Protein AF-A0A851TMA7-F1 (afdb_monomer_lite)

Sequence (93 aa):
RACPECRVTSSYYIPHKYWVSEAEEKEKLIETFKARTGKIRCKFFVRNRGHCPFKSDCIYLHELPAGWTSRHRRRRRQRRVPVSGGSQGSVSV

Radius of gyration: 25.26 Å; chains: 1; bounding box: 80×49×39 Å

InterPro domains:
  IPR000571 Zinc finger, CCCH-type [PS50103] (36-65)
  IPR045072 MKRN-like [PTHR11224] (1-81)

Organism: NCBI:txid1977171

Structure (mmCIF, N/CA/C/O backbone):
data_AF-A0A851TMA7-F1
#
_entry.id   AF-A0A851TMA7-F1
#
loop_
_atom_site.group_PDB
_atom_site.id
_atom_site.type_symbol
_atom_site.label_atom_id
_atom_site.label_alt_id
_atom_site.label_comp_id
_atom_site.label_asym_id
_atom_site.label_entity_id
_atom_site.label_seq_id
_atom_site.pdbx_PDB_ins_code
_atom_site.Cartn_x
_atom_site.Cartn_y
_atom_site.Cartn_z
_atom_site.occupancy
_atom_site.B_iso_or_equiv
_atom_site.auth_seq_id
_atom_site.auth_comp_id
_atom_site.auth_asym_id
_atom_site.auth_atom_id
_atom_site.pdbx_PDB_model_num
ATOM 1 N N . ARG A 1 1 ? -2.070 11.732 1.667 1.00 59.41 1 ARG A N 1
ATOM 2 C CA . ARG A 1 1 ? -3.388 11.925 2.324 1.00 59.41 1 ARG A CA 1
ATOM 3 C C . ARG A 1 1 ? -3.326 11.171 3.647 1.00 59.41 1 ARG A C 1
ATOM 5 O O . ARG A 1 1 ? -2.745 10.097 3.658 1.00 59.41 1 ARG A O 1
ATOM 12 N N . ALA A 1 2 ? -3.792 11.750 4.750 1.00 68.06 2 ALA A N 1
ATOM 13 C CA . ALA A 1 2 ? -3.764 11.082 6.052 1.00 68.06 2 ALA A CA 1
ATOM 14 C C . ALA A 1 2 ? -5.089 10.357 6.310 1.00 68.06 2 ALA A C 1
ATOM 16 O O . ALA A 1 2 ? -6.128 10.788 5.806 1.00 68.06 2 ALA A O 1
ATOM 17 N N . CYS A 1 3 ? -5.051 9.261 7.068 1.00 68.50 3 CYS A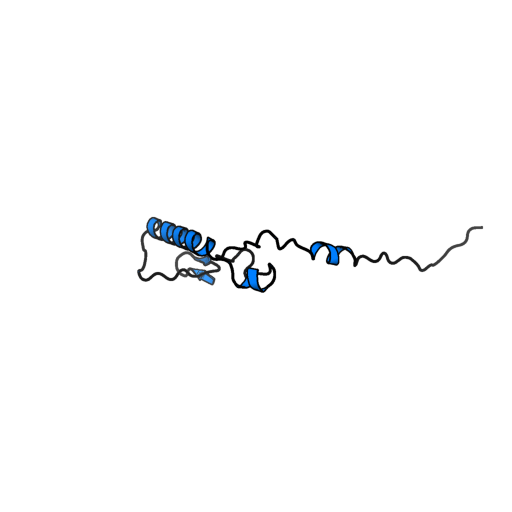 N 1
ATOM 18 C CA . CYS A 1 3 ? -6.264 8.627 7.573 1.00 68.50 3 CYS A CA 1
ATOM 19 C C . CYS A 1 3 ? -7.023 9.636 8.459 1.00 68.50 3 CYS A C 1
ATOM 21 O O . CYS A 1 3 ? -6.394 10.222 9.341 1.00 68.50 3 CYS A O 1
ATOM 23 N N . PRO A 1 4 ? -8.335 9.856 8.252 1.00 75.50 4 PRO A N 1
ATOM 24 C CA . PRO A 1 4 ? -9.106 10.810 9.052 1.00 75.50 4 PRO A CA 1
ATOM 25 C C . PRO A 1 4 ? -9.176 10.428 10.538 1.00 75.50 4 PRO A C 1
ATOM 27 O O . PRO A 1 4 ? -9.302 11.314 11.374 1.00 75.50 4 PRO A O 1
ATOM 30 N N . GLU A 1 5 ? -9.017 9.141 10.857 1.00 73.12 5 GLU A N 1
ATOM 31 C CA . GLU A 1 5 ? -9.115 8.618 12.221 1.00 73.12 5 GLU A CA 1
ATOM 32 C C . GLU A 1 5 ? -7.778 8.700 12.965 1.00 73.12 5 GLU A C 1
ATOM 34 O O . GLU A 1 5 ? -7.635 9.375 13.977 1.00 73.12 5 GLU A O 1
ATOM 39 N N . CYS A 1 6 ? -6.743 8.046 12.430 1.00 73.44 6 CYS A N 1
ATOM 40 C CA . CYS A 1 6 ? -5.462 7.928 13.125 1.00 73.44 6 CYS A CA 1
ATOM 41 C C . CYS A 1 6 ? -4.419 8.970 12.698 1.00 73.44 6 CYS A C 1
ATOM 43 O O . CYS A 1 6 ? -3.293 8.927 13.184 1.00 73.44 6 CYS A O 1
ATOM 45 N N . ARG A 1 7 ? -4.744 9.874 11.759 1.00 78.19 7 ARG A N 1
ATOM 46 C CA . ARG A 1 7 ? -3.845 10.900 11.179 1.00 78.19 7 ARG A CA 1
ATOM 47 C C . ARG A 1 7 ? -2.526 10.377 10.595 1.00 78.19 7 ARG A C 1
ATOM 49 O O . ARG A 1 7 ? -1.683 11.164 10.169 1.00 78.19 7 ARG A O 1
ATOM 56 N N . VAL A 1 8 ? -2.373 9.059 10.484 1.00 78.00 8 VAL A N 1
ATOM 57 C CA . VAL A 1 8 ? -1.226 8.424 9.839 1.00 78.00 8 VAL A CA 1
ATOM 58 C C . VAL A 1 8 ? -1.269 8.729 8.348 1.00 78.00 8 VAL A C 1
ATOM 60 O O . VAL A 1 8 ? -2.290 8.540 7.678 1.00 78.00 8 VAL A O 1
ATOM 63 N N . THR A 1 9 ? -0.152 9.211 7.818 1.00 74.12 9 THR A N 1
ATOM 64 C CA . THR A 1 9 ? 0.027 9.444 6.391 1.00 74.12 9 THR A CA 1
ATOM 65 C C . THR A 1 9 ? 0.201 8.108 5.679 1.00 74.12 9 THR A C 1
ATOM 67 O O . THR A 1 9 ? 1.211 7.429 5.831 1.00 74.12 9 THR A O 1
ATOM 70 N N . SER A 1 10 ? -0.793 7.723 4.877 1.00 74.75 10 SER A N 1
ATOM 71 C CA . SER A 1 10 ? -0.675 6.583 3.972 1.00 74.75 10 SER A CA 1
ATOM 72 C C . SER A 1 10 ? -0.656 7.067 2.523 1.00 74.75 10 SER A C 1
ATOM 74 O O . SER A 1 10 ? -1.385 7.976 2.113 1.00 74.75 10 SER A O 1
ATOM 76 N N . SER A 1 11 ? 0.219 6.468 1.723 1.00 78.06 11 SER A N 1
ATOM 77 C CA . SER A 1 11 ? 0.312 6.719 0.282 1.00 78.06 11 SER A CA 1
ATOM 78 C C . SER A 1 11 ? -0.720 5.923 -0.528 1.00 78.06 11 SER A C 1
ATOM 80 O O . SER A 1 11 ? -0.914 6.188 -1.712 1.00 78.06 11 SER A O 1
ATOM 82 N N . TYR A 1 12 ? -1.420 4.984 0.113 1.00 77.44 12 TYR A N 1
ATOM 83 C CA . TYR A 1 12 ? -2.421 4.109 -0.489 1.00 77.44 12 TYR A CA 1
ATOM 84 C C . TYR A 1 12 ? -3.640 3.935 0.427 1.00 77.44 12 TYR A C 1
ATOM 86 O O . TYR A 1 12 ? -3.579 4.173 1.638 1.00 77.44 12 TYR A O 1
ATOM 94 N N . TYR A 1 13 ? -4.754 3.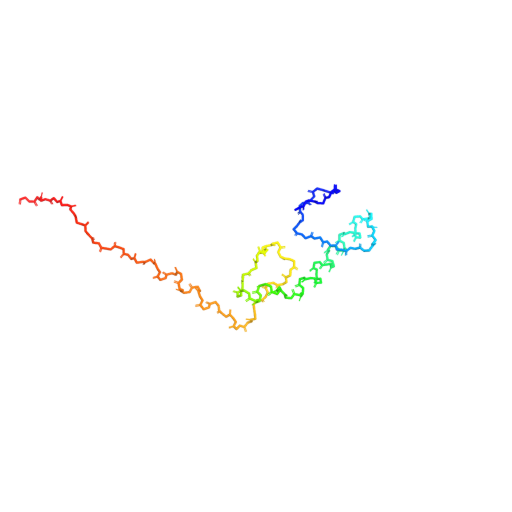526 -0.182 1.00 80.81 13 TYR A N 1
ATOM 95 C CA . TYR A 1 13 ? -6.013 3.208 0.485 1.00 80.81 13 TYR A CA 1
ATOM 96 C C . TYR A 1 13 ? -6.314 1.719 0.310 1.00 80.81 13 TYR A C 1
ATOM 98 O O . TYR A 1 13 ? -6.176 1.193 -0.796 1.00 80.81 13 TYR A O 1
ATOM 106 N N . ILE A 1 14 ? -6.714 1.054 1.394 1.00 84.50 14 ILE A N 1
ATOM 107 C CA . ILE A 1 14 ? -7.108 -0.354 1.371 1.00 84.50 14 ILE A CA 1
ATOM 108 C C . ILE A 1 14 ? -8.639 -0.415 1.341 1.00 84.50 14 ILE A C 1
ATOM 110 O O . ILE A 1 14 ? -9.267 -0.043 2.332 1.00 84.50 14 ILE A O 1
ATOM 114 N N . PRO A 1 15 ? -9.258 -0.860 0.236 1.00 82.50 15 PRO A N 1
ATOM 115 C CA . PRO A 1 15 ? -10.698 -1.057 0.200 1.00 82.50 15 PRO A CA 1
ATOM 116 C C . PRO A 1 15 ? -11.078 -2.265 1.066 1.00 82.50 15 PRO A C 1
ATOM 118 O O . PRO A 1 15 ? -10.571 -3.367 0.856 1.00 82.50 15 PRO A O 1
ATOM 121 N N . HIS A 1 16 ? -11.990 -2.067 2.018 1.00 82.44 16 HIS A N 1
ATOM 122 C CA . HIS A 1 16 ? -12.570 -3.137 2.827 1.00 82.44 16 HIS A CA 1
ATOM 123 C C . HIS A 1 16 ? -14.086 -2.954 2.936 1.00 82.44 16 HIS A C 1
ATOM 125 O O . HIS A 1 16 ? -14.571 -1.827 3.001 1.00 82.44 16 HIS A O 1
ATOM 131 N N . LYS A 1 17 ? -14.840 -4.061 2.902 1.00 83.00 17 LYS A N 1
ATOM 132 C CA . LYS A 1 17 ? -16.314 -4.034 2.851 1.00 83.00 17 LYS A CA 1
ATOM 133 C C . LYS A 1 17 ? -16.948 -3.679 4.198 1.00 83.00 17 LYS A C 1
ATOM 135 O O . LYS A 1 17 ? -18.033 -3.113 4.225 1.00 83.00 17 LYS A O 1
ATOM 140 N N . TYR A 1 18 ? -16.270 -4.014 5.290 1.00 83.75 18 TYR A N 1
ATOM 141 C CA . TYR A 1 18 ? -16.761 -3.812 6.649 1.00 83.75 18 TYR A CA 1
ATOM 142 C C . TYR A 1 18 ? -15.845 -2.860 7.411 1.00 83.75 18 TYR A C 1
ATOM 144 O O . TYR A 1 18 ? -14.639 -2.811 7.163 1.00 83.75 18 TYR A O 1
ATOM 152 N N . TRP A 1 19 ? -16.418 -2.095 8.333 1.00 82.19 19 TRP A N 1
ATOM 153 C CA . TRP A 1 19 ? -15.623 -1.298 9.254 1.00 82.19 19 TRP A CA 1
ATOM 154 C C . TRP A 1 19 ? -14.965 -2.224 10.277 1.00 82.19 19 TRP A C 1
ATOM 156 O O . TRP A 1 19 ? -15.650 -3.022 10.910 1.00 82.19 19 TRP A O 1
ATOM 166 N N . VAL A 1 20 ? -13.645 -2.122 10.420 1.00 81.38 20 VAL A N 1
ATOM 167 C CA . VAL A 1 20 ? -12.875 -2.903 11.393 1.00 81.38 20 VAL A CA 1
ATOM 168 C C . VAL A 1 20 ? -12.558 -1.993 12.575 1.00 81.38 20 VAL A C 1
ATOM 170 O O . VAL A 1 20 ? -11.782 -1.048 12.427 1.00 81.38 20 VAL A O 1
ATOM 173 N N . SER A 1 21 ? -13.187 -2.255 13.722 1.00 82.81 21 SER A N 1
ATOM 174 C CA . SER A 1 21 ? -12.973 -1.489 14.961 1.00 82.81 21 SER A CA 1
ATOM 175 C C . SER A 1 21 ? -11.777 -1.999 15.765 1.00 82.81 21 SER A C 1
ATOM 177 O O . SER A 1 21 ? -11.086 -1.209 16.402 1.00 82.81 21 SER A O 1
ATOM 179 N N . GLU A 1 22 ? -11.504 -3.302 15.692 1.00 87.19 22 GLU A N 1
ATOM 180 C CA . GLU A 1 22 ? -10.410 -3.939 16.419 1.00 87.19 22 GLU A CA 1
ATOM 181 C C . GLU A 1 22 ? -9.053 -3.603 15.788 1.00 87.19 22 GLU A C 1
ATOM 183 O O . GLU A 1 22 ? -8.839 -3.761 14.580 1.00 87.19 22 GLU A O 1
ATOM 188 N N . ALA A 1 23 ? -8.107 -3.157 16.617 1.00 84.62 23 ALA A N 1
ATOM 189 C CA . ALA A 1 23 ? -6.767 -2.792 16.159 1.00 84.62 23 ALA A CA 1
ATOM 190 C C . ALA A 1 23 ? -6.017 -3.993 15.556 1.00 84.62 23 ALA A C 1
ATOM 192 O O . ALA A 1 23 ? -5.364 -3.856 14.522 1.00 84.62 23 ALA A O 1
ATOM 193 N N . GLU A 1 24 ? -6.173 -5.169 16.161 1.00 87.56 24 GLU A N 1
ATOM 194 C CA . GLU A 1 24 ? -5.491 -6.405 15.768 1.00 87.56 24 GLU A CA 1
ATOM 195 C C . GLU A 1 24 ? -5.977 -6.916 14.402 1.00 87.56 24 GLU A C 1
ATOM 197 O O . GLU A 1 24 ? -5.187 -7.242 13.512 1.00 87.56 24 GLU A O 1
ATOM 202 N N . GLU A 1 25 ? -7.293 -6.896 14.179 1.00 87.62 25 GLU A N 1
ATOM 203 C CA . GLU A 1 25 ? -7.888 -7.274 12.896 1.00 87.62 25 GLU A CA 1
ATOM 204 C C . GLU A 1 25 ? -7.497 -6.284 11.787 1.00 87.62 25 GLU A C 1
ATOM 206 O O . GLU A 1 25 ? -7.185 -6.685 10.659 1.00 87.62 25 GLU A O 1
ATOM 211 N N . LYS A 1 26 ? -7.424 -4.988 12.113 1.00 85.19 26 LYS A N 1
ATOM 212 C CA . LYS A 1 26 ? -6.956 -3.947 11.190 1.00 85.19 26 LYS A CA 1
ATOM 213 C C . LYS A 1 26 ? -5.496 -4.159 10.798 1.00 85.19 26 LYS A C 1
ATOM 215 O O . LYS A 1 26 ? -5.154 -4.009 9.622 1.00 85.19 26 LYS A O 1
ATOM 220 N N . GLU A 1 27 ? -4.636 -4.494 11.753 1.00 87.44 27 GLU A N 1
ATOM 221 C CA . GLU A 1 27 ? -3.220 -4.742 11.492 1.00 87.44 27 GLU A CA 1
ATOM 222 C C . GLU A 1 27 ? -3.030 -5.969 10.596 1.00 87.44 27 GLU A C 1
ATOM 224 O O . GLU A 1 27 ? -2.371 -5.881 9.554 1.00 87.44 27 GLU A O 1
ATOM 229 N N . LYS A 1 28 ? -3.732 -7.063 10.903 1.00 90.06 28 LYS A N 1
ATOM 230 C CA . LYS A 1 28 ? -3.749 -8.281 10.084 1.00 90.06 28 LYS A CA 1
ATOM 231 C C . LYS A 1 28 ? -4.260 -8.032 8.663 1.00 90.06 28 LYS A C 1
ATOM 233 O O . LYS A 1 28 ? -3.725 -8.587 7.698 1.00 90.06 28 LYS A O 1
ATOM 238 N N . LEU A 1 29 ? -5.272 -7.180 8.500 1.00 89.12 29 LEU A N 1
ATOM 239 C CA . LEU A 1 29 ? -5.787 -6.765 7.194 1.00 89.12 29 LEU A CA 1
ATOM 240 C C . LEU A 1 29 ? -4.730 -5.990 6.401 1.00 89.12 29 LEU A C 1
ATOM 242 O O . LEU A 1 29 ? -4.508 -6.288 5.223 1.00 89.12 29 LEU A O 1
ATOM 246 N N . ILE A 1 30 ? -4.057 -5.024 7.035 1.00 87.25 30 ILE A N 1
ATOM 247 C CA . ILE A 1 30 ? -2.977 -4.253 6.406 1.00 87.25 30 ILE A CA 1
ATOM 248 C C . ILE A 1 30 ? -1.845 -5.187 5.973 1.00 87.25 30 ILE A C 1
ATOM 250 O O . ILE A 1 30 ? -1.376 -5.090 4.834 1.00 87.25 30 ILE A O 1
ATOM 254 N N . GLU A 1 31 ? -1.417 -6.094 6.847 1.00 89.50 31 GLU A N 1
ATOM 255 C CA . GLU A 1 31 ? -0.358 -7.059 6.560 1.00 89.50 31 GLU A CA 1
ATOM 256 C C . GLU A 1 31 ? -0.741 -7.981 5.398 1.00 89.50 31 GLU A C 1
ATOM 258 O O . GLU A 1 31 ? -0.005 -8.082 4.415 1.00 89.50 31 GLU A O 1
ATOM 263 N N . THR A 1 32 ? -1.933 -8.577 5.445 1.00 90.31 32 THR A N 1
ATOM 264 C CA . THR A 1 32 ? -2.434 -9.474 4.394 1.00 90.31 32 THR A CA 1
ATOM 265 C C . THR A 1 32 ? -2.536 -8.751 3.051 1.00 90.31 32 THR A C 1
ATOM 267 O O . THR A 1 32 ? -2.147 -9.289 2.007 1.00 90.31 32 THR A O 1
ATOM 270 N N . PHE A 1 33 ? -3.018 -7.506 3.055 1.00 90.69 33 PHE A N 1
ATOM 271 C CA . PHE A 1 33 ? -3.116 -6.690 1.850 1.00 90.69 33 PHE A CA 1
ATOM 272 C C . PHE A 1 33 ? -1.737 -6.350 1.272 1.00 90.69 33 PHE A C 1
ATO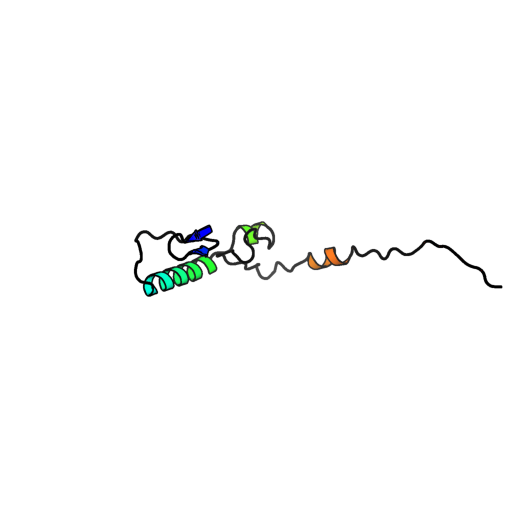M 274 O O . PHE A 1 33 ? -1.529 -6.484 0.060 1.00 90.69 33 PHE A O 1
ATOM 281 N N . LYS A 1 34 ? -0.776 -5.964 2.121 1.00 86.81 34 LYS A N 1
ATOM 282 C CA . LYS A 1 34 ? 0.618 -5.733 1.713 1.00 86.81 34 LYS A CA 1
ATOM 283 C C . LYS A 1 34 ? 1.249 -7.006 1.158 1.00 86.81 34 LYS A C 1
ATOM 285 O O . LYS A 1 34 ? 1.836 -6.961 0.083 1.00 86.81 34 LYS A O 1
ATOM 290 N N . ALA A 1 35 ? 1.076 -8.142 1.828 1.00 88.94 35 ALA A N 1
ATOM 291 C CA . ALA A 1 35 ? 1.622 -9.427 1.402 1.00 88.94 35 ALA A CA 1
ATOM 292 C C . ALA A 1 35 ? 1.043 -9.885 0.056 1.00 88.94 35 ALA A C 1
ATOM 294 O O . ALA A 1 35 ? 1.761 -10.436 -0.780 1.00 88.94 35 ALA A O 1
ATOM 295 N N . ARG A 1 36 ? -0.250 -9.644 -0.190 1.00 90.44 36 ARG A N 1
ATOM 296 C CA . ARG A 1 36 ? -0.889 -9.949 -1.476 1.00 90.44 36 ARG A CA 1
ATOM 297 C C . ARG A 1 36 ? -0.415 -9.006 -2.580 1.00 90.44 36 ARG A C 1
ATOM 299 O O . ARG A 1 36 ? -0.071 -9.467 -3.666 1.00 90.44 36 ARG A O 1
ATOM 306 N N . THR A 1 37 ? -0.382 -7.702 -2.316 1.00 88.62 37 THR A N 1
ATOM 307 C CA . THR A 1 37 ? -0.029 -6.690 -3.326 1.00 88.62 37 THR A CA 1
ATOM 308 C C . THR A 1 37 ? 1.462 -6.709 -3.657 1.00 88.62 37 THR A C 1
ATOM 310 O O . THR A 1 37 ? 1.836 -6.596 -4.823 1.00 88.62 37 THR A O 1
ATOM 313 N N . GLY A 1 38 ? 2.307 -6.995 -2.666 1.00 87.75 38 GLY A N 1
ATOM 314 C CA . GLY A 1 38 ? 3.746 -7.189 -2.823 1.00 87.75 38 GLY A CA 1
ATOM 315 C C . GLY A 1 38 ? 4.135 -8.429 -3.633 1.00 87.75 38 GLY A C 1
ATOM 316 O O . GLY A 1 38 ? 5.302 -8.578 -3.966 1.00 87.75 38 GLY A O 1
ATOM 317 N N . LYS A 1 39 ? 3.189 -9.306 -3.998 1.00 88.06 39 LYS A N 1
ATOM 318 C CA . LYS A 1 39 ? 3.410 -10.400 -4.966 1.00 88.06 39 LYS A CA 1
ATOM 319 C C . LYS A 1 39 ? 3.071 -9.990 -6.402 1.00 88.06 39 LYS A C 1
ATOM 321 O O . LYS A 1 39 ? 3.468 -10.656 -7.355 1.00 88.06 39 LYS A O 1
ATOM 326 N N . ILE A 1 40 ? 2.324 -8.900 -6.578 1.00 88.75 40 ILE A N 1
ATOM 327 C CA . ILE A 1 40 ? 1.879 -8.414 -7.883 1.00 88.75 40 ILE A CA 1
ATOM 328 C C . ILE A 1 40 ? 2.949 -7.476 -8.441 1.00 88.75 40 ILE A C 1
ATOM 330 O O . ILE A 1 40 ? 3.275 -6.456 -7.835 1.00 88.75 40 ILE A O 1
ATOM 334 N N . ARG A 1 41 ? 3.477 -7.793 -9.628 1.00 86.69 41 ARG A N 1
ATOM 335 C CA . ARG A 1 41 ? 4.481 -6.960 -10.305 1.00 86.69 41 ARG A CA 1
ATOM 336 C C . ARG A 1 41 ? 3.923 -5.578 -10.635 1.00 86.69 41 ARG A C 1
ATOM 338 O O . ARG A 1 41 ? 2.853 -5.442 -11.229 1.00 86.69 41 ARG A O 1
ATOM 345 N N . CYS A 1 42 ? 4.688 -4.542 -10.311 1.00 88.62 42 CYS A N 1
ATOM 346 C CA . CYS A 1 42 ? 4.323 -3.166 -10.608 1.00 88.62 42 CYS A CA 1
ATOM 347 C C . CYS A 1 42 ? 4.331 -2.909 -12.122 1.00 88.62 42 CYS A C 1
ATOM 349 O O . CYS A 1 42 ? 5.385 -2.853 -12.764 1.00 88.62 42 CYS A O 1
ATOM 351 N N . LYS A 1 43 ? 3.145 -2.678 -12.696 1.00 86.44 43 LYS A N 1
ATOM 352 C CA . LYS A 1 43 ? 2.969 -2.406 -14.132 1.00 86.44 43 LYS A CA 1
ATOM 353 C C . LYS A 1 43 ? 3.790 -1.205 -14.611 1.00 86.44 43 LYS A C 1
ATOM 355 O O . LYS A 1 43 ? 4.351 -1.253 -15.701 1.00 86.44 43 LYS A O 1
ATOM 360 N N . PHE A 1 44 ? 3.888 -0.147 -13.803 1.00 85.38 44 PHE A N 1
ATOM 361 C CA . PHE A 1 44 ? 4.679 1.041 -14.139 1.00 85.38 44 PHE A CA 1
ATOM 362 C C . PHE A 1 44 ? 6.174 0.751 -14.127 1.00 85.38 44 PHE A C 1
ATOM 364 O O . PHE A 1 44 ? 6.873 1.145 -15.052 1.00 85.38 44 PHE A O 1
ATOM 371 N N . PHE A 1 45 ? 6.654 0.018 -13.123 1.00 85.75 45 PHE A N 1
ATOM 372 C CA . PHE A 1 45 ? 8.065 -0.335 -13.007 1.00 85.75 45 PHE A CA 1
ATOM 373 C C . PHE A 1 45 ? 8.530 -1.198 -14.183 1.00 85.75 45 PHE A C 1
ATOM 375 O O . PHE A 1 45 ? 9.559 -0.906 -14.791 1.00 85.75 45 PHE A O 1
ATOM 382 N N . VAL A 1 46 ? 7.732 -2.201 -14.559 1.00 82.62 46 VAL A N 1
ATOM 383 C CA . VAL A 1 46 ? 8.019 -3.067 -15.710 1.00 82.62 46 VAL A CA 1
ATOM 384 C C . VAL A 1 46 ? 7.926 -2.284 -17.028 1.00 82.62 46 VAL A C 1
ATOM 386 O O . VAL A 1 46 ? 8.826 -2.378 -17.860 1.00 82.62 46 VAL A O 1
ATOM 389 N N . ARG A 1 47 ? 6.887 -1.453 -17.214 1.00 83.75 47 ARG A N 1
ATOM 390 C CA . ARG A 1 47 ? 6.681 -0.668 -18.447 1.00 83.75 47 ARG A CA 1
ATOM 391 C C . ARG A 1 47 ? 7.740 0.421 -18.648 1.00 83.75 47 ARG A C 1
ATOM 393 O O . ARG A 1 47 ? 8.244 0.583 -19.756 1.00 83.75 47 ARG A O 1
ATOM 400 N N . ASN A 1 48 ? 8.100 1.148 -17.593 1.00 80.88 48 ASN A N 1
ATOM 401 C CA . ASN A 1 48 ? 9.017 2.290 -17.649 1.00 80.88 48 ASN A CA 1
ATOM 402 C C . ASN A 1 48 ? 10.454 1.918 -17.260 1.00 80.88 48 ASN A C 1
ATOM 404 O O . ASN A 1 48 ? 11.199 2.758 -16.757 1.00 80.88 48 ASN A O 1
ATOM 408 N N . ARG A 1 49 ? 10.878 0.676 -17.513 1.00 74.50 49 ARG A N 1
ATOM 409 C CA . ARG A 1 49 ? 12.293 0.284 -17.425 1.00 74.50 49 ARG 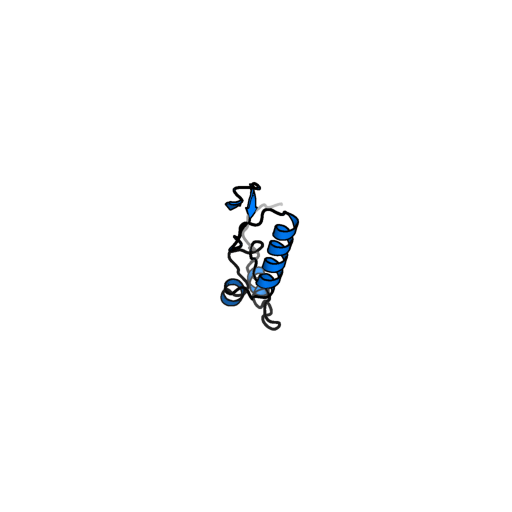A CA 1
ATOM 410 C C . ARG A 1 49 ? 12.926 0.462 -16.033 1.00 74.50 49 ARG A C 1
ATOM 412 O O . ARG A 1 49 ? 14.081 0.871 -15.929 1.00 74.50 49 ARG A O 1
ATOM 419 N N . GLY A 1 50 ? 12.177 0.183 -14.970 1.00 77.62 50 GLY A N 1
ATOM 420 C CA . GLY A 1 50 ? 12.624 0.379 -13.588 1.00 77.62 50 GLY A CA 1
ATOM 421 C C . GLY A 1 50 ? 12.286 1.755 -13.001 1.00 77.62 50 GLY A C 1
ATOM 422 O O . GLY A 1 50 ? 12.809 2.121 -11.951 1.00 77.62 50 GLY A O 1
ATOM 423 N N . HIS A 1 51 ? 11.419 2.533 -13.657 1.00 81.69 51 HIS A N 1
ATOM 424 C CA . HIS A 1 51 ? 10.935 3.807 -13.132 1.00 81.69 51 HIS A CA 1
ATOM 425 C C . HIS A 1 51 ? 9.469 3.712 -12.693 1.00 81.69 51 HIS A C 1
ATOM 427 O O . HIS A 1 51 ? 8.557 3.683 -13.516 1.00 81.69 51 HIS A O 1
ATOM 433 N N . CYS A 1 52 ? 9.231 3.718 -11.383 1.00 85.00 52 CYS A N 1
ATOM 434 C CA . CYS A 1 52 ? 7.892 3.836 -10.812 1.00 85.00 52 CYS A CA 1
ATOM 435 C C . CYS A 1 52 ? 7.665 5.271 -10.311 1.00 85.00 52 CYS A C 1
ATOM 437 O O . CYS A 1 52 ? 8.505 5.764 -9.557 1.00 85.00 52 CYS A O 1
ATOM 439 N N . PRO A 1 53 ? 6.550 5.940 -10.664 1.00 84.75 53 PRO A N 1
ATOM 440 C CA . PRO A 1 53 ? 6.250 7.282 -10.157 1.00 84.75 53 PRO A CA 1
ATOM 441 C C . PRO A 1 53 ? 6.075 7.312 -8.630 1.00 84.75 53 PRO A C 1
ATOM 443 O O . PRO A 1 53 ? 6.357 8.330 -8.011 1.00 84.75 53 PRO A O 1
ATOM 446 N N . PHE A 1 54 ? 5.686 6.184 -8.025 1.00 82.75 54 PHE A N 1
ATOM 447 C CA . PHE A 1 54 ? 5.492 6.042 -6.580 1.00 82.75 54 PHE A CA 1
ATOM 448 C C . PHE A 1 54 ? 6.767 5.638 -5.822 1.00 82.75 54 PHE A C 1
ATOM 450 O O . PHE A 1 54 ? 6.791 5.726 -4.605 1.00 82.75 54 PHE A O 1
ATOM 457 N N . LYS A 1 55 ? 7.840 5.209 -6.507 1.00 79.38 55 LYS A N 1
ATOM 458 C CA . LYS A 1 55 ? 9.142 4.848 -5.901 1.00 79.38 55 LYS A CA 1
ATOM 459 C C . LYS A 1 55 ? 9.020 3.987 -4.626 1.00 79.38 55 LYS A C 1
ATOM 461 O O . LYS A 1 55 ? 8.689 2.812 -4.737 1.00 79.38 55 LYS A O 1
ATOM 466 N N . SER A 1 56 ? 9.318 4.553 -3.454 1.00 77.69 56 SER A N 1
ATOM 467 C CA . SER A 1 56 ? 9.283 3.910 -2.132 1.00 77.69 56 SER A CA 1
ATOM 468 C C . SER A 1 56 ? 7.872 3.718 -1.581 1.00 77.69 56 SER A C 1
ATOM 470 O O . SER A 1 56 ? 7.661 2.855 -0.739 1.00 77.69 56 SER A O 1
ATOM 472 N N . ASP A 1 57 ? 6.906 4.480 -2.085 1.00 81.50 57 ASP A N 1
ATOM 473 C CA . ASP A 1 57 ? 5.500 4.412 -1.689 1.00 81.50 57 ASP A CA 1
ATOM 474 C C . ASP A 1 57 ? 4.707 3.373 -2.496 1.00 81.50 57 ASP A C 1
ATOM 476 O O . ASP A 1 57 ? 3.495 3.227 -2.326 1.00 81.50 57 ASP A O 1
ATOM 480 N N . CYS A 1 58 ? 5.359 2.658 -3.418 1.00 85.75 58 CYS A N 1
ATOM 481 C CA . CYS A 1 58 ? 4.690 1.651 -4.224 1.00 85.75 58 CYS A CA 1
ATOM 482 C C . CYS A 1 58 ? 4.428 0.382 -3.407 1.00 85.75 58 CYS A C 1
ATOM 484 O O . CYS A 1 58 ? 5.353 -0.268 -2.935 1.00 85.75 58 CYS A O 1
ATOM 486 N N . ILE A 1 59 ? 3.158 -0.007 -3.315 1.00 86.75 59 ILE A N 1
ATOM 487 C CA . ILE A 1 59 ? 2.719 -1.255 -2.668 1.00 86.75 59 ILE A CA 1
ATOM 488 C C . ILE A 1 59 ? 2.889 -2.506 -3.546 1.00 86.75 59 ILE A C 1
ATOM 490 O O . ILE A 1 59 ? 2.624 -3.616 -3.092 1.00 86.75 59 ILE A O 1
ATOM 494 N N . TYR A 1 60 ? 3.295 -2.329 -4.807 1.00 88.50 60 TYR A N 1
ATOM 495 C CA . TYR A 1 60 ? 3.487 -3.399 -5.787 1.00 88.50 60 TYR A CA 1
ATOM 496 C C . TYR A 1 60 ? 4.962 -3.798 -5.903 1.00 88.50 60 TYR A C 1
ATOM 498 O O . TYR A 1 60 ? 5.860 -2.987 -5.677 1.00 88.50 60 TYR A O 1
ATOM 506 N N . LEU A 1 61 ? 5.222 -5.029 -6.344 1.00 87.81 61 LEU A N 1
ATOM 507 C CA . LEU A 1 61 ? 6.571 -5.581 -6.450 1.00 87.81 61 LEU A CA 1
ATOM 508 C C . LEU A 1 61 ? 7.400 -4.898 -7.549 1.00 87.81 61 LEU A C 1
ATOM 510 O O . LEU A 1 61 ? 7.041 -4.925 -8.732 1.00 87.81 61 LEU A O 1
ATOM 514 N N . HIS A 1 62 ? 8.549 -4.340 -7.168 1.00 86.88 62 HIS A N 1
ATOM 515 C CA . HIS A 1 62 ? 9.565 -3.780 -8.066 1.00 86.88 62 HIS A CA 1
ATOM 516 C C . HIS A 1 62 ? 10.653 -4.805 -8.406 1.00 86.88 62 HIS A C 1
ATOM 518 O O . HIS A 1 62 ? 11.834 -4.587 -8.153 1.00 86.88 62 HIS A O 1
ATOM 524 N N . GLU A 1 63 ? 10.260 -5.934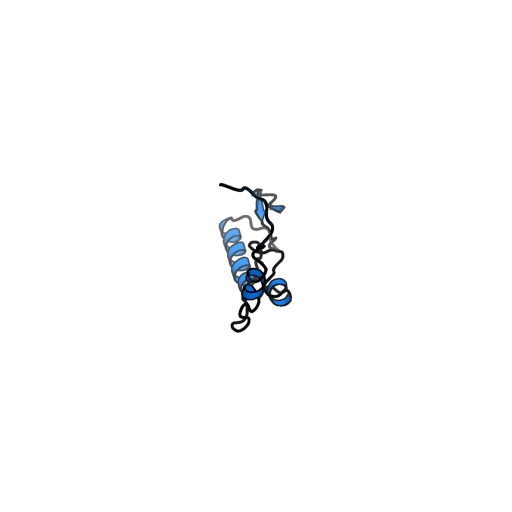 -8.989 1.00 78.88 63 GLU A N 1
ATOM 525 C CA . GLU A 1 63 ? 11.211 -6.942 -9.456 1.00 78.88 63 GLU A CA 1
ATOM 526 C C . GLU A 1 63 ? 11.506 -6.735 -10.947 1.00 78.88 63 GLU A C 1
ATOM 528 O O . GLU A 1 63 ? 10.598 -6.663 -11.781 1.00 78.88 63 GLU A O 1
ATOM 533 N N . LEU A 1 64 ? 12.788 -6.595 -11.281 1.00 67.00 64 LEU A N 1
ATOM 534 C CA . LEU A 1 64 ? 13.261 -6.555 -12.660 1.00 67.00 64 LEU A CA 1
ATOM 535 C C . LEU A 1 64 ? 13.625 -7.996 -13.056 1.00 67.00 64 LEU A C 1
ATOM 537 O O . LEU A 1 64 ? 14.390 -8.619 -12.321 1.00 67.00 64 LEU A O 1
ATOM 541 N N . PRO A 1 65 ? 13.119 -8.546 -14.175 1.00 63.59 65 PRO A N 1
ATOM 542 C CA . PRO A 1 65 ? 13.472 -9.902 -14.581 1.00 63.59 65 PRO A CA 1
ATOM 543 C C . PRO A 1 65 ? 14.995 -10.049 -14.700 1.00 63.59 65 PRO A C 1
ATOM 545 O O . PRO A 1 65 ? 15.658 -9.206 -15.314 1.00 63.59 65 PRO A O 1
ATOM 548 N N . ALA A 1 66 ? 15.540 -11.110 -14.099 1.00 58.78 66 ALA A N 1
ATOM 549 C CA . ALA A 1 66 ? 16.959 -11.449 -14.138 1.00 58.78 66 ALA A CA 1
ATOM 550 C C . ALA A 1 66 ? 17.401 -11.630 -15.603 1.00 58.78 66 ALA A C 1
ATOM 552 O O . ALA A 1 66 ? 17.098 -12.626 -16.247 1.00 58.78 66 ALA A O 1
ATOM 553 N N . GLY A 1 67 ? 18.030 -10.600 -16.166 1.00 56.41 67 GLY A N 1
ATOM 554 C CA . GLY A 1 67 ? 18.309 -10.480 -17.603 1.00 56.41 67 GLY A CA 1
ATOM 555 C C . GLY A 1 67 ? 18.189 -9.038 -18.097 1.00 56.41 67 GLY A C 1
ATOM 556 O O . GLY A 1 67 ? 18.892 -8.626 -19.019 1.00 56.41 67 GLY A O 1
ATOM 557 N N . TRP A 1 68 ? 17.406 -8.211 -17.401 1.00 55.28 68 TRP A N 1
ATOM 558 C CA . TRP A 1 68 ? 17.382 -6.757 -17.557 1.00 55.28 68 TRP A CA 1
ATOM 559 C C . TRP A 1 68 ? 18.538 -6.101 -16.796 1.00 55.28 68 TRP A C 1
ATOM 561 O O . TRP A 1 68 ? 18.372 -5.251 -15.921 1.00 55.28 68 TRP A O 1
ATOM 571 N N . THR A 1 69 ? 19.762 -6.516 -17.118 1.00 53.09 69 THR A N 1
ATOM 572 C CA . THR A 1 69 ? 20.944 -5.830 -16.608 1.00 53.09 69 THR A CA 1
ATOM 573 C C . THR A 1 69 ? 20.917 -4.379 -17.081 1.00 53.09 69 THR A C 1
ATOM 575 O O . THR A 1 69 ? 20.657 -4.065 -18.244 1.00 53.09 69 THR A O 1
ATOM 578 N N . SER A 1 70 ? 21.149 -3.476 -16.130 1.00 52.22 70 SER A N 1
ATOM 579 C CA . SER A 1 70 ? 21.275 -2.033 -16.302 1.00 52.22 70 SER A CA 1
ATOM 580 C C . SER A 1 70 ? 22.353 -1.690 -17.337 1.00 52.22 70 SER A C 1
ATOM 582 O O . SER A 1 70 ? 23.482 -1.322 -17.012 1.00 52.22 70 SER A O 1
ATOM 584 N N . ARG A 1 71 ? 22.004 -1.760 -18.624 1.00 49.25 71 ARG A N 1
ATOM 585 C CA . ARG A 1 71 ? 22.880 -1.355 -19.732 1.00 49.25 71 ARG A CA 1
ATOM 586 C C . ARG A 1 71 ? 23.117 0.164 -19.761 1.00 49.25 71 ARG A C 1
ATOM 588 O O . ARG A 1 71 ? 23.939 0.646 -20.532 1.00 49.25 71 ARG A O 1
ATOM 595 N N . HIS A 1 72 ? 22.453 0.934 -18.891 1.00 51.22 72 HIS A N 1
ATOM 596 C CA . HIS A 1 72 ? 22.481 2.399 -18.917 1.00 51.22 72 HIS A CA 1
ATOM 597 C C . HIS A 1 72 ? 23.219 3.081 -17.757 1.00 51.22 72 HIS A C 1
ATOM 599 O O . HIS A 1 72 ? 23.468 4.285 -17.860 1.00 51.22 72 HIS A O 1
ATOM 605 N N . ARG A 1 73 ? 23.705 2.368 -16.724 1.00 48.59 73 ARG A N 1
ATOM 606 C CA . ARG A 1 73 ? 24.619 3.000 -15.741 1.00 48.59 73 ARG A CA 1
ATOM 607 C C . ARG A 1 73 ? 26.000 3.335 -16.333 1.00 48.59 73 ARG A C 1
ATOM 609 O O . ARG A 1 73 ? 26.788 4.012 -15.683 1.00 48.59 73 ARG A O 1
ATOM 616 N N . ARG A 1 74 ? 26.295 2.934 -17.578 1.00 47.88 74 ARG A N 1
ATOM 617 C CA . ARG A 1 74 ? 27.529 3.337 -18.281 1.00 47.88 74 ARG A CA 1
ATOM 618 C C . ARG A 1 74 ? 27.429 4.681 -19.013 1.00 47.88 74 ARG A C 1
ATOM 620 O O . ARG A 1 74 ? 28.443 5.356 -19.140 1.00 47.88 74 ARG A O 1
ATOM 627 N N . ARG A 1 75 ? 26.239 5.138 -19.431 1.00 47.53 75 ARG A N 1
ATOM 628 C CA . ARG A 1 75 ? 26.130 6.362 -20.258 1.00 47.53 75 ARG A CA 1
ATOM 629 C C . ARG A 1 75 ? 26.192 7.675 -19.478 1.00 47.53 75 ARG A C 1
ATOM 631 O O . ARG A 1 75 ? 26.645 8.674 -20.022 1.00 47.53 75 ARG A O 1
ATOM 638 N N . ARG A 1 76 ? 25.796 7.699 -18.200 1.00 47.91 76 ARG A N 1
ATOM 639 C CA . ARG A 1 76 ? 25.835 8.942 -17.402 1.00 47.91 76 ARG A CA 1
ATOM 640 C C . ARG A 1 76 ? 27.219 9.285 -16.835 1.00 47.91 76 ARG A C 1
ATOM 642 O O . ARG A 1 76 ? 27.416 10.422 -16.425 1.00 47.91 76 ARG A O 1
ATOM 649 N N . ARG A 1 77 ? 28.176 8.346 -16.835 1.00 49.75 77 ARG A N 1
ATOM 650 C CA . ARG A 1 77 ? 29.569 8.613 -16.422 1.00 49.75 77 ARG A CA 1
ATOM 651 C C . ARG A 1 77 ? 30.456 9.168 -17.546 1.00 49.75 77 ARG A C 1
ATOM 653 O O . ARG A 1 77 ? 31.482 9.749 -17.234 1.00 49.75 77 ARG A O 1
ATOM 660 N N . GLN A 1 78 ? 30.055 9.066 -18.818 1.00 53.16 78 GLN A N 1
ATOM 661 C CA . GLN A 1 78 ? 30.873 9.513 -19.961 1.00 53.16 78 GLN A CA 1
ATOM 662 C C . GLN A 1 78 ? 30.682 10.989 -20.368 1.00 53.16 78 GLN A C 1
ATOM 664 O O . GLN A 1 78 ? 31.296 11.432 -21.327 1.00 53.16 78 GLN A O 1
ATOM 669 N N . ARG A 1 79 ? 29.855 11.778 -19.661 1.00 49.28 79 ARG A N 1
ATOM 670 C CA . ARG A 1 79 ? 29.661 13.221 -19.941 1.00 49.28 79 ARG A CA 1
ATOM 671 C C . ARG A 1 79 ? 30.398 14.160 -18.976 1.00 49.28 79 ARG A C 1
ATOM 673 O O . ARG A 1 79 ? 30.013 15.315 -18.845 1.00 49.28 79 ARG A O 1
ATOM 680 N N . ARG A 1 80 ? 31.457 13.700 -18.303 1.00 52.16 80 ARG A N 1
ATOM 681 C CA . ARG A 1 80 ? 32.450 14.624 -17.730 1.00 52.16 80 ARG A CA 1
ATOM 682 C C . ARG A 1 80 ? 33.590 14.748 -18.730 1.00 52.16 80 ARG A C 1
ATOM 684 O O . ARG A 1 80 ? 34.564 14.012 -18.655 1.00 52.16 80 ARG A O 1
ATOM 691 N N . VAL A 1 81 ? 33.396 15.626 -19.708 1.00 55.69 81 VAL A N 1
ATOM 692 C CA . VAL A 1 81 ? 34.491 16.135 -20.536 1.00 55.69 81 VAL A CA 1
ATOM 693 C C . VAL A 1 81 ? 35.381 16.955 -19.592 1.00 55.69 81 VAL A C 1
ATOM 695 O O . VAL A 1 81 ? 34.839 17.839 -18.922 1.00 55.69 81 VAL A O 1
ATOM 698 N N . PRO A 1 82 ? 36.688 16.677 -19.451 1.00 47.41 82 PRO A N 1
ATOM 699 C CA . PRO A 1 82 ? 37.581 17.641 -18.834 1.00 47.41 82 PRO A CA 1
ATOM 700 C C . PRO A 1 82 ? 37.717 18.805 -19.821 1.00 47.41 82 PRO A C 1
ATOM 702 O O . PRO A 1 82 ? 38.122 18.615 -20.965 1.00 47.41 82 PRO A O 1
ATOM 705 N N . VAL A 1 83 ? 37.306 20.002 -19.407 1.00 53.47 83 VAL A N 1
ATOM 706 C CA . VAL A 1 83 ? 37.631 21.226 -20.138 1.00 53.47 83 VAL A CA 1
ATOM 707 C C . VAL A 1 83 ? 39.098 21.539 -19.845 1.00 53.47 83 VAL A C 1
ATOM 709 O O . VAL A 1 83 ? 39.460 21.871 -18.720 1.00 53.47 83 VAL A O 1
ATOM 712 N N . SER A 1 84 ? 39.958 21.349 -20.840 1.00 48.84 84 S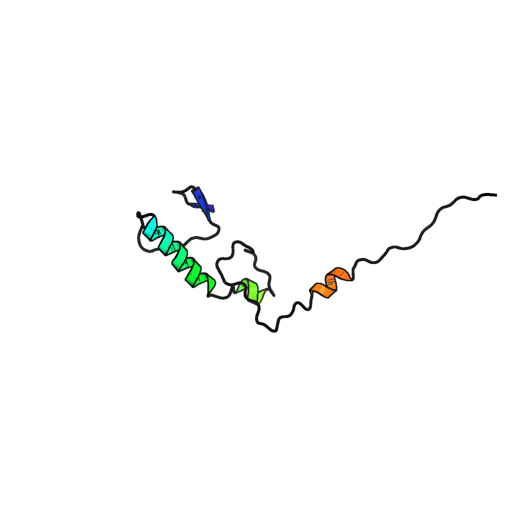ER A N 1
ATOM 713 C CA . SER A 1 84 ? 41.365 21.743 -20.798 1.00 48.84 84 SER A CA 1
ATOM 714 C C . SER A 1 84 ? 41.581 22.847 -21.828 1.00 48.84 84 SER A C 1
ATOM 716 O O . SER A 1 84 ? 41.406 22.599 -23.017 1.00 48.84 84 SER A O 1
ATOM 718 N N . GLY A 1 85 ? 41.999 24.031 -21.369 1.00 40.75 85 GLY A N 1
ATOM 719 C CA . GLY A 1 85 ? 42.752 24.991 -22.185 1.00 40.75 85 GLY A CA 1
ATOM 720 C C . GLY A 1 85 ? 42.203 26.421 -22.243 1.00 40.75 85 GLY A C 1
ATOM 721 O O . GLY A 1 85 ? 41.083 26.634 -22.695 1.00 40.75 85 GLY A O 1
ATOM 722 N N . GLY A 1 86 ? 43.052 27.385 -21.854 1.00 35.22 86 GLY A N 1
ATOM 723 C CA . GLY A 1 86 ? 42.945 28.817 -22.179 1.00 35.22 86 GLY A CA 1
ATOM 724 C C . GLY A 1 86 ? 43.243 29.748 -20.988 1.00 35.22 86 GLY A C 1
ATOM 725 O O . GLY A 1 86 ? 42.312 30.189 -20.334 1.00 35.22 86 GLY A O 1
ATOM 726 N N . SER A 1 87 ? 44.488 29.864 -20.505 1.00 41.31 87 SER A N 1
ATOM 727 C CA . SER A 1 87 ? 45.523 30.857 -20.890 1.00 41.31 87 SER A CA 1
ATOM 728 C C . SER A 1 87 ? 45.319 32.289 -20.360 1.00 41.31 87 SER A C 1
ATOM 730 O O . SER A 1 87 ? 44.414 32.975 -20.824 1.00 41.31 87 SER A O 1
ATOM 732 N N . GLN A 1 88 ? 46.223 32.712 -19.459 1.00 37.50 88 GLN A N 1
ATOM 733 C CA . GLN A 1 88 ? 46.833 34.046 -19.211 1.00 37.50 88 GLN A CA 1
ATOM 734 C C . GLN A 1 88 ? 47.516 33.952 -17.823 1.00 37.50 88 GLN A C 1
ATOM 736 O O . GLN A 1 88 ? 46.882 33.461 -16.900 1.00 37.50 88 GLN A O 1
ATOM 741 N N . GLY A 1 89 ? 48.761 34.312 -17.516 1.00 34.78 89 GLY A N 1
ATOM 742 C CA . GLY A 1 89 ? 49.903 34.938 -18.178 1.00 34.78 89 GLY A CA 1
ATOM 743 C C . GLY A 1 89 ? 50.773 35.525 -17.047 1.00 34.78 89 GLY A C 1
ATOM 744 O O . GLY A 1 89 ? 50.210 36.147 -16.156 1.00 34.78 89 GLY A O 1
ATOM 745 N N . SER A 1 90 ? 52.094 35.319 -17.045 1.00 35.28 90 SER A N 1
ATOM 746 C CA . SER A 1 90 ? 53.085 36.238 -16.447 1.00 35.28 90 SER A CA 1
ATOM 747 C C . SER A 1 90 ? 54.515 35.720 -16.649 1.00 35.28 90 SER A C 1
ATOM 749 O O . SER A 1 90 ? 54.813 34.541 -16.482 1.00 35.28 90 SER A O 1
ATOM 751 N N . VAL A 1 91 ? 55.374 36.644 -17.074 1.00 39.47 91 VAL A N 1
ATOM 752 C CA . VAL A 1 91 ? 56.810 36.503 -17.333 1.00 39.47 91 VAL A CA 1
ATOM 753 C C . VAL A 1 91 ? 57.608 36.688 -16.036 1.00 39.47 91 VAL A C 1
ATOM 755 O O . VAL A 1 91 ? 57.255 37.508 -15.192 1.00 39.47 91 VAL A O 1
ATOM 758 N N . SER A 1 92 ? 58.713 35.958 -15.910 1.00 32.75 92 SER A N 1
ATOM 759 C CA . SER A 1 92 ? 59.917 36.272 -15.118 1.00 32.75 92 SER A CA 1
ATOM 760 C C . SER A 1 92 ? 61.036 35.480 -15.813 1.00 32.75 92 SER A C 1
ATOM 762 O O . SER A 1 92 ? 60.845 34.287 -16.030 1.00 32.75 92 SER A O 1
ATOM 764 N N . VAL A 1 93 ? 62.149 36.021 -16.304 1.00 38.66 93 VAL A N 1
ATOM 765 C CA . VAL A 1 93 ? 62.897 37.273 -16.107 1.00 38.66 93 VAL A CA 1
ATOM 766 C C . VAL A 1 93 ? 63.410 37.793 -17.451 1.00 38.66 93 VAL A C 1
ATOM 768 O O . VAL A 1 93 ? 63.496 36.972 -18.392 1.00 38.66 93 VAL A O 1
#

Secondary structure (DSSP, 8-state):
-B-TTT--B-SS----SS----HHHHHHHHHHHHHHHTTSB-HHHHHTTT--TTGGG--SB-PPPTT---TTTTTSSTT--------------

Foldseek 3Di:
DADPPPRHDAPDDDDDPDDDPDPVVVVVSVVVQLVVQQVAADPCCAVVLRDDPCVVNDSHHNDDPPPSPCPPVVPVVPPPDPDDDDDDDDDDD

pLDDT: mean 71.63, std 17.65, range [32.75, 90.69]